Protein AF-A0A6P3ZA47-F1 (afdb_monomer_lite)

pLDDT: mean 91.28, std 13.2, range [33.34, 98.75]

Secondary structure (DSSP, 8-state):
--HHHHHHHHHHHHHHH-TTHHHHHHHHHHHHHHHTSSSSGGGPPPPTT----GGGSGGGTT---HHHHHHHHHHHHHHSTTTS-HHHHHHHHHHHHHHTTTTS--SPPP------S---HHHHHHHSPPTT--HHHHHHHHHTTT--HHHHHHHHGGGGGGTSS--

Sequence (167 aa):
MNSEQIVRDITWKHVASKSSLPAKLLRMHFHDCFVRGCDASILLDSTASKKKTEKTAIPNLSLDGFDVIEEIKSHLEETCPGVVSCADIIALAARDSVSFQSKTSLWKVLTGRRDGKISLASEVLANIPFPTSNFATLKKDFEKKSLTVHDLVVLSGAFLQIHDFIK

Structure (mmCIF, N/CA/C/O backbone):
data_AF-A0A6P3ZA47-F1
#
_entry.id   AF-A0A6P3ZA47-F1
#
loop_
_atom_site.group_PDB
_atom_site.id
_atom_site.type_symbol
_atom_site.label_atom_id
_atom_site.label_alt_id
_atom_site.label_comp_id
_atom_site.label_asym_id
_atom_site.label_entity_id
_atom_site.label_seq_id
_atom_site.pdbx_PDB_ins_code
_atom_site.Cartn_x
_atom_site.Cartn_y
_atom_site.Cartn_z
_atom_site.occupancy
_atom_site.B_iso_or_equiv
_atom_site.auth_seq_id
_atom_site.auth_comp_id
_atom_site.auth_asym_id
_atom_site.auth_atom_id
_atom_site.pdbx_PDB_model_num
ATOM 1 N N . MET A 1 1 ? -15.069 -8.030 18.655 1.00 56.66 1 MET A N 1
ATOM 2 C CA . MET A 1 1 ? -15.115 -7.520 17.269 1.00 56.66 1 MET A CA 1
ATOM 3 C C . MET A 1 1 ? -13.872 -8.039 16.560 1.00 56.66 1 MET A C 1
ATOM 5 O O . MET A 1 1 ? -12.823 -8.049 17.188 1.00 56.66 1 MET A O 1
ATOM 9 N N . ASN A 1 2 ? -13.987 -8.573 15.343 1.00 85.50 2 ASN A N 1
ATOM 10 C CA . ASN A 1 2 ? -12.840 -9.112 14.599 1.00 85.50 2 ASN A CA 1
ATOM 11 C C . ASN A 1 2 ? -12.104 -7.952 13.901 1.00 85.50 2 ASN A C 1
ATOM 13 O O . ASN A 1 2 ? -12.753 -7.159 13.225 1.00 85.50 2 ASN A O 1
ATOM 17 N N . SER A 1 3 ? -10.781 -7.844 14.045 1.00 93.06 3 SER A N 1
ATOM 18 C CA . SER A 1 3 ? -9.983 -6.788 13.405 1.00 93.06 3 SER A CA 1
ATOM 19 C C . SER A 1 3 ? -10.165 -6.749 11.883 1.00 93.06 3 SER A C 1
ATOM 21 O O . SER A 1 3 ? -10.311 -5.670 11.319 1.00 93.06 3 SER A O 1
ATOM 23 N N . GLU A 1 4 ? -10.261 -7.904 11.213 1.00 94.69 4 GLU A N 1
ATOM 24 C CA . GLU A 1 4 ? -10.542 -7.950 9.767 1.00 94.69 4 GLU A CA 1
ATOM 25 C C . GLU A 1 4 ? -11.932 -7.396 9.425 1.00 94.69 4 GLU A C 1
ATOM 27 O O . GLU A 1 4 ? -12.125 -6.798 8.369 1.00 94.69 4 GLU A O 1
ATOM 32 N N . GLN A 1 5 ? -12.908 -7.571 10.321 1.00 95.44 5 GLN A N 1
ATOM 33 C CA . GLN A 1 5 ? -14.252 -7.041 10.121 1.00 95.44 5 GLN A CA 1
ATOM 34 C C . GLN A 1 5 ? -14.266 -5.510 10.210 1.00 95.44 5 GLN A C 1
ATOM 36 O O . GLN A 1 5 ? -14.924 -4.877 9.392 1.00 95.44 5 GLN A O 1
ATOM 41 N N . ILE A 1 6 ? -13.506 -4.917 11.136 1.00 97.44 6 ILE A N 1
ATOM 42 C CA . ILE A 1 6 ? -13.367 -3.455 11.242 1.00 97.44 6 ILE A CA 1
ATOM 43 C C . ILE A 1 6 ? -12.794 -2.879 9.941 1.00 97.44 6 ILE A C 1
ATOM 45 O O . ILE A 1 6 ? -13.362 -1.939 9.383 1.00 97.44 6 ILE A O 1
ATOM 49 N N . VAL A 1 7 ? -11.715 -3.482 9.424 1.00 97.88 7 VAL A N 1
ATOM 50 C CA . VAL A 1 7 ? -11.095 -3.063 8.156 1.00 97.88 7 VAL A CA 1
ATOM 51 C C . VAL A 1 7 ? -12.110 -3.111 7.013 1.00 97.88 7 VAL A C 1
ATOM 53 O O . VAL A 1 7 ? -12.269 -2.127 6.285 1.00 97.88 7 VAL A O 1
ATOM 56 N N . ARG A 1 8 ? -12.836 -4.227 6.882 1.00 97.19 8 ARG A N 1
ATOM 57 C CA . ARG A 1 8 ? -13.833 -4.416 5.827 1.00 97.19 8 ARG A CA 1
ATOM 58 C C . ARG A 1 8 ? -14.962 -3.401 5.918 1.00 97.19 8 ARG A C 1
ATOM 60 O O . ARG A 1 8 ? -15.300 -2.783 4.912 1.00 97.19 8 ARG A O 1
ATOM 67 N N . ASP A 1 9 ? -15.551 -3.240 7.097 1.00 97.00 9 ASP A N 1
ATOM 68 C CA . ASP A 1 9 ? -16.764 -2.446 7.276 1.00 97.00 9 ASP A CA 1
ATOM 69 C C . ASP A 1 9 ? -16.479 -0.950 7.003 1.00 97.00 9 ASP A C 1
ATOM 71 O O . ASP A 1 9 ? -17.246 -0.294 6.291 1.00 97.00 9 ASP A O 1
ATOM 75 N N . ILE A 1 10 ? -15.326 -0.428 7.449 1.00 98.00 10 ILE A N 1
ATOM 76 C CA . ILE A 1 10 ? -14.887 0.944 7.134 1.00 98.00 10 ILE A CA 1
ATOM 77 C C . ILE A 1 10 ? -14.528 1.082 5.647 1.00 98.00 10 ILE A C 1
ATOM 79 O O . ILE A 1 10 ? -14.970 2.029 4.993 1.00 98.00 10 ILE A O 1
ATOM 83 N N . THR A 1 11 ? -13.790 0.123 5.074 1.00 97.81 11 THR A N 1
ATOM 84 C CA . THR A 1 11 ? -13.452 0.142 3.638 1.00 97.81 11 THR A CA 1
ATOM 85 C C . THR A 1 11 ? -14.719 0.185 2.781 1.00 97.81 11 THR A C 1
ATOM 87 O O . THR A 1 11 ? -14.838 1.008 1.875 1.00 97.81 11 THR A O 1
ATOM 90 N N . TRP A 1 12 ? -15.707 -0.662 3.081 1.00 97.12 12 TRP A N 1
ATOM 91 C CA . TRP A 1 12 ? -16.959 -0.749 2.330 1.00 97.12 12 TRP A CA 1
ATOM 92 C C . TRP A 1 12 ? -17.816 0.509 2.452 1.00 97.12 12 TRP A C 1
ATOM 94 O O . TRP A 1 12 ? -18.410 0.924 1.457 1.00 97.12 12 TRP A O 1
ATOM 104 N N . LYS A 1 13 ? -17.848 1.148 3.627 1.00 97.31 13 LYS A N 1
ATOM 105 C CA . LYS A 1 13 ? -18.509 2.447 3.835 1.00 97.31 13 LYS A CA 1
ATOM 106 C C . LYS A 1 13 ? -17.957 3.516 2.882 1.00 97.31 13 LYS A C 1
ATOM 108 O O . LYS A 1 13 ? -18.728 4.233 2.244 1.00 97.31 13 LYS A O 1
ATOM 113 N N . HIS A 1 14 ? -16.635 3.605 2.740 1.00 97.75 14 HIS A N 1
ATOM 114 C CA . HIS A 1 14 ? -16.006 4.591 1.853 1.00 97.75 14 HIS A CA 1
ATOM 115 C C . HIS A 1 14 ? -16.126 4.224 0.377 1.00 97.75 14 HIS A C 1
ATOM 117 O O . HIS A 1 14 ? -16.479 5.068 -0.444 1.00 97.75 14 HIS A O 1
ATOM 123 N N . VAL A 1 15 ? -15.913 2.956 0.029 1.00 95.38 15 VAL A N 1
ATOM 124 C CA . VAL A 1 15 ? -16.055 2.473 -1.351 1.00 95.38 15 VAL A CA 1
ATOM 125 C C . VAL A 1 15 ? -17.486 2.653 -1.871 1.00 95.38 15 VAL A C 1
ATOM 127 O O . VAL A 1 15 ? -17.673 2.983 -3.039 1.00 95.38 15 VAL A O 1
ATOM 130 N N . ALA A 1 16 ? -18.500 2.515 -1.011 1.00 95.62 16 ALA A N 1
ATOM 131 C CA . ALA A 1 16 ? -19.893 2.768 -1.378 1.00 95.62 16 ALA A CA 1
ATOM 132 C C . ALA A 1 16 ? -20.169 4.224 -1.788 1.00 95.62 16 ALA A C 1
ATOM 134 O O . ALA A 1 16 ? -21.096 4.467 -2.556 1.00 95.62 16 ALA A O 1
ATOM 135 N N . SER A 1 17 ? -19.389 5.185 -1.281 1.00 94.81 17 SER A N 1
ATOM 136 C CA . SER A 1 17 ? -19.585 6.618 -1.545 1.00 94.81 17 SER A CA 1
ATOM 137 C C . SER A 1 17 ? -18.618 7.198 -2.583 1.00 94.81 17 SER A C 1
ATOM 139 O O . SER A 1 17 ? -18.912 8.239 -3.168 1.00 94.81 17 SER A O 1
ATOM 141 N N . LYS A 1 18 ? -17.485 6.534 -2.851 1.00 92.94 18 LYS A N 1
ATOM 142 C CA . LYS A 1 18 ? -16.440 6.995 -3.777 1.00 92.94 18 LYS A CA 1
ATOM 143 C C . LYS A 1 18 ? -16.108 5.905 -4.805 1.00 92.94 18 LYS A C 1
ATOM 145 O O . LYS A 1 18 ? -15.291 5.026 -4.543 1.00 92.94 18 LYS A O 1
ATOM 150 N N . SER A 1 19 ? -16.680 5.994 -6.009 1.00 88.44 19 SER A N 1
ATOM 151 C CA . SER A 1 19 ? -16.506 4.983 -7.073 1.00 88.44 19 SER A CA 1
ATOM 152 C C . SER A 1 19 ? -15.059 4.798 -7.552 1.00 88.44 19 SER A C 1
ATOM 154 O O . SER A 1 19 ? -14.703 3.723 -8.027 1.00 88.44 19 SER A O 1
ATOM 156 N N . SER A 1 20 ? -14.206 5.815 -7.408 1.00 90.44 20 SER A N 1
ATOM 157 C CA . SER A 1 20 ? -12.782 5.745 -7.760 1.00 90.44 20 SER A CA 1
ATOM 158 C C . SER A 1 20 ? -11.918 5.072 -6.688 1.00 90.44 20 SER A C 1
ATOM 160 O O . SER A 1 20 ? -10.814 4.616 -6.992 1.00 90.44 20 SER A O 1
ATOM 162 N N . LEU A 1 21 ? -12.397 4.999 -5.443 1.00 93.19 21 LEU A N 1
ATOM 163 C CA . LEU A 1 21 ? -11.605 4.567 -4.295 1.00 93.19 21 LEU A CA 1
ATOM 164 C C . LEU A 1 21 ? -11.104 3.116 -4.390 1.00 93.19 21 LEU A C 1
ATOM 166 O O . LEU A 1 21 ? -9.945 2.900 -4.036 1.00 93.19 21 LEU A O 1
ATOM 170 N N . PRO A 1 22 ? -11.868 2.133 -4.914 1.00 93.44 22 PRO A N 1
ATOM 171 C CA . PRO A 1 22 ? -11.362 0.769 -5.049 1.00 93.44 22 PRO A CA 1
ATOM 172 C C . PRO A 1 22 ? -10.059 0.678 -5.838 1.00 93.44 22 PRO A C 1
ATOM 174 O O . PRO A 1 22 ? -9.096 0.054 -5.393 1.00 93.44 22 PRO A O 1
ATOM 177 N N . ALA A 1 23 ? -10.003 1.367 -6.980 1.00 91.75 23 ALA A N 1
ATOM 178 C CA . ALA A 1 23 ? -8.810 1.416 -7.813 1.00 91.75 23 ALA A CA 1
ATOM 179 C C . ALA A 1 23 ? -7.649 2.123 -7.098 1.00 91.75 23 ALA A C 1
ATOM 181 O O . ALA A 1 23 ? -6.493 1.734 -7.255 1.00 91.75 23 ALA A O 1
ATOM 182 N N . LYS A 1 24 ? -7.940 3.149 -6.287 1.00 94.50 24 LYS A N 1
ATOM 183 C CA . LYS A 1 24 ? -6.928 3.891 -5.521 1.00 94.50 24 LYS A CA 1
ATOM 184 C C . LYS A 1 24 ? -6.327 3.058 -4.390 1.00 94.50 24 LYS A C 1
ATOM 186 O O . LYS A 1 24 ? -5.106 3.048 -4.268 1.00 94.50 24 LYS A O 1
ATOM 191 N N . LEU A 1 25 ? -7.139 2.317 -3.634 1.00 96.62 25 LEU A N 1
ATOM 192 C CA . LEU A 1 25 ? -6.665 1.436 -2.559 1.00 96.62 25 LEU A CA 1
ATOM 193 C C . LEU A 1 25 ? -5.874 0.243 -3.108 1.00 96.62 25 LEU A C 1
ATOM 195 O O . LEU A 1 25 ? -4.802 -0.075 -2.594 1.00 96.62 25 LEU A O 1
ATOM 199 N N . LEU A 1 26 ? -6.335 -0.361 -4.209 1.00 95.50 26 LEU A N 1
ATOM 200 C CA . LEU A 1 26 ? -5.579 -1.411 -4.895 1.00 95.50 26 LEU A CA 1
ATOM 201 C C . LEU A 1 26 ? -4.225 -0.889 -5.400 1.00 95.50 26 LEU A C 1
ATOM 203 O O . LEU A 1 26 ? -3.190 -1.533 -5.219 1.00 95.50 26 LEU A O 1
ATOM 207 N N . ARG A 1 27 ? -4.216 0.315 -5.984 1.00 95.94 27 ARG A N 1
ATOM 208 C CA . ARG A 1 27 ? -2.989 0.972 -6.436 1.00 95.94 27 ARG A CA 1
ATOM 209 C C . ARG A 1 27 ? -2.065 1.332 -5.272 1.00 95.94 27 ARG A C 1
ATOM 211 O O . ARG A 1 27 ? -0.861 1.149 -5.404 1.00 95.94 27 ARG A O 1
ATOM 218 N N . MET A 1 28 ? -2.586 1.802 -4.140 1.00 97.69 28 MET A N 1
ATOM 219 C CA . MET A 1 28 ? -1.779 2.061 -2.943 1.00 97.69 28 MET A CA 1
ATOM 220 C C . MET A 1 28 ? -1.050 0.791 -2.495 1.00 97.69 28 MET A C 1
ATOM 222 O O . MET A 1 28 ? 0.153 0.845 -2.266 1.00 97.69 28 MET A O 1
ATOM 226 N N . HIS A 1 29 ? -1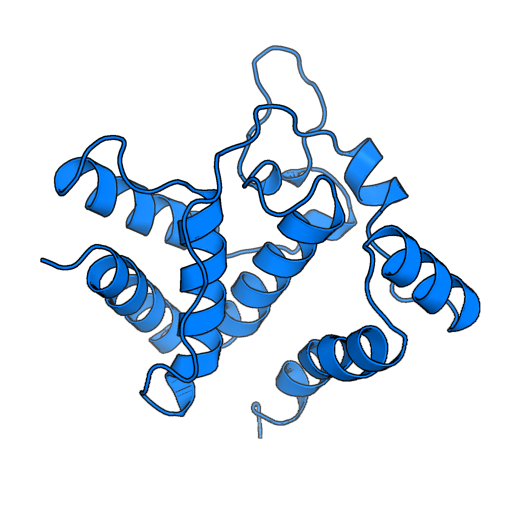.742 -0.352 -2.458 1.00 97.94 29 HIS A N 1
ATOM 227 C CA . HIS A 1 29 ? -1.119 -1.629 -2.111 1.00 97.94 29 HIS A CA 1
ATOM 228 C C . HIS A 1 29 ? -0.023 -2.044 -3.101 1.00 97.94 29 HIS A C 1
ATOM 230 O O . HIS A 1 29 ? 1.058 -2.450 -2.681 1.00 97.94 29 HIS A O 1
ATOM 236 N N . PHE A 1 30 ? -0.259 -1.884 -4.408 1.00 97.00 30 PHE A N 1
ATOM 237 C CA . PHE A 1 30 ? 0.776 -2.107 -5.422 1.00 97.00 30 PHE A CA 1
ATOM 238 C C . PHE A 1 30 ? 2.007 -1.221 -5.180 1.00 97.00 30 PHE A C 1
ATOM 240 O O . PHE A 1 30 ? 3.127 -1.728 -5.163 1.00 97.00 30 PHE A O 1
ATOM 247 N N . HIS A 1 31 ? 1.801 0.081 -4.961 1.00 97.56 31 HIS A N 1
ATOM 248 C CA . HIS A 1 31 ? 2.885 1.038 -4.742 1.00 97.56 31 HIS A CA 1
ATOM 249 C C . HIS A 1 31 ? 3.669 0.742 -3.456 1.00 97.56 31 HIS A C 1
ATOM 251 O O . HIS A 1 31 ? 4.890 0.823 -3.492 1.00 97.56 31 HIS A O 1
ATOM 257 N N . ASP A 1 32 ? 3.001 0.344 -2.371 1.00 98.44 32 ASP A N 1
ATOM 258 C CA . ASP A 1 32 ? 3.654 -0.096 -1.132 1.00 98.44 32 ASP A CA 1
ATOM 259 C C . ASP A 1 32 ? 4.573 -1.300 -1.406 1.00 98.44 32 ASP A C 1
ATOM 261 O O . ASP A 1 32 ? 5.795 -1.241 -1.262 1.00 98.44 32 ASP A O 1
ATOM 265 N N . CYS A 1 33 ? 4.004 -2.371 -1.966 1.00 98.06 33 CYS A N 1
ATOM 266 C CA . CYS A 1 33 ? 4.728 -3.612 -2.221 1.00 98.06 33 CYS A CA 1
ATOM 267 C C . CYS A 1 33 ? 5.888 -3.467 -3.218 1.00 98.06 33 CYS A C 1
ATOM 269 O O . CYS A 1 33 ? 6.885 -4.187 -3.111 1.00 98.06 33 CYS A O 1
ATOM 271 N N . PHE A 1 34 ? 5.784 -2.564 -4.199 1.00 97.38 34 PHE A N 1
ATOM 272 C CA . PHE A 1 34 ? 6.799 -2.428 -5.241 1.00 97.38 34 PHE A CA 1
ATOM 273 C C . PHE A 1 34 ? 8.039 -1.650 -4.809 1.00 97.38 34 PHE A C 1
ATOM 275 O O . PHE A 1 34 ? 9.070 -1.819 -5.453 1.00 97.38 34 PHE A O 1
ATOM 282 N N . VAL A 1 35 ? 8.024 -0.849 -3.742 1.00 96.62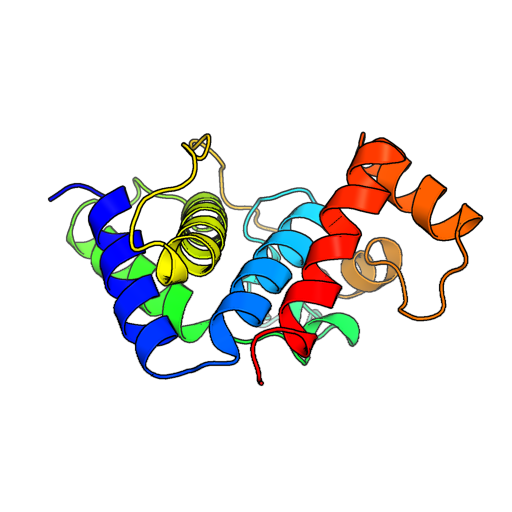 35 VAL A N 1
ATOM 283 C CA . VAL A 1 35 ? 9.205 -0.053 -3.363 1.00 96.62 35 VAL A CA 1
ATOM 284 C C . VAL A 1 35 ? 10.152 -0.869 -2.482 1.00 96.62 35 VAL A C 1
ATOM 286 O O . VAL A 1 35 ? 11.216 -1.279 -2.959 1.00 96.62 35 VAL A O 1
ATOM 289 N N . ARG A 1 36 ? 9.751 -1.179 -1.242 1.00 94.81 36 ARG A N 1
ATOM 290 C CA . ARG A 1 36 ? 10.563 -1.932 -0.261 1.00 94.81 36 ARG A CA 1
ATOM 291 C C . ARG A 1 36 ? 9.952 -3.273 0.162 1.00 94.81 36 ARG A C 1
ATOM 293 O O . ARG A 1 36 ? 10.490 -3.939 1.045 1.00 94.81 36 ARG A O 1
ATOM 300 N N . GLY A 1 37 ? 8.883 -3.700 -0.505 1.00 96.62 37 GLY A N 1
ATOM 301 C CA . GLY A 1 37 ? 7.995 -4.752 -0.014 1.00 96.62 37 GLY A CA 1
ATOM 302 C C . GLY A 1 37 ? 6.802 -4.138 0.716 1.00 96.62 37 GLY A C 1
ATOM 303 O O . GLY A 1 37 ? 6.770 -2.940 0.945 1.00 96.62 37 GLY A O 1
ATOM 304 N N . CYS A 1 38 ? 5.794 -4.950 1.031 1.00 98.12 38 CYS A N 1
ATOM 305 C CA . CYS A 1 38 ? 4.556 -4.453 1.633 1.00 98.12 38 CYS A CA 1
ATOM 306 C C . CYS A 1 38 ? 4.785 -4.157 3.128 1.00 98.12 38 CYS A C 1
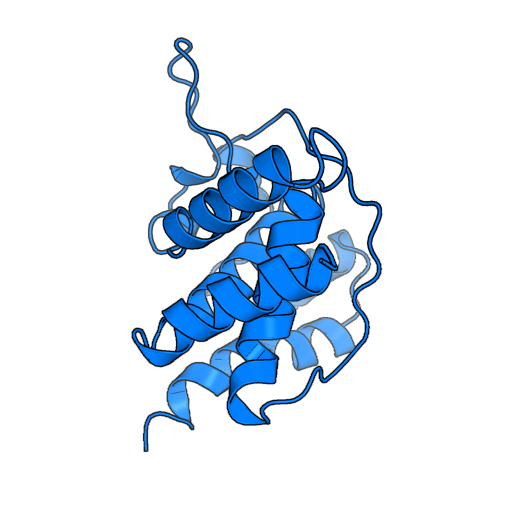ATOM 308 O O . CYS A 1 38 ? 4.562 -5.033 3.971 1.00 98.12 38 CYS A O 1
ATOM 310 N N . ASP A 1 39 ? 5.307 -2.977 3.447 1.00 98.31 39 ASP A N 1
ATOM 311 C CA . ASP A 1 39 ? 5.701 -2.572 4.798 1.00 98.31 39 ASP A CA 1
ATOM 312 C C . ASP A 1 39 ? 5.070 -1.237 5.235 1.00 98.31 39 ASP A C 1
ATOM 314 O O . ASP A 1 39 ? 5.453 -0.685 6.262 1.00 98.31 39 ASP A O 1
ATOM 318 N N . ALA A 1 40 ? 4.080 -0.719 4.505 1.00 98.38 40 ALA A N 1
ATOM 319 C CA . ALA A 1 40 ? 3.441 0.570 4.770 1.00 98.38 40 ALA A CA 1
ATOM 320 C C . ALA A 1 40 ? 4.395 1.782 4.794 1.00 98.38 40 ALA A C 1
ATOM 322 O O . ALA A 1 40 ? 4.019 2.847 5.303 1.00 98.38 40 ALA A O 1
ATOM 323 N N . SER A 1 41 ? 5.597 1.687 4.208 1.00 97.44 41 SER A N 1
ATOM 324 C CA . SER A 1 41 ? 6.512 2.830 4.064 1.00 97.44 41 SER A CA 1
ATOM 325 C C . SER A 1 41 ? 5.878 3.998 3.304 1.00 97.44 41 SER A C 1
ATOM 327 O O . SER A 1 41 ? 6.215 5.167 3.541 1.00 97.44 41 SER A O 1
ATOM 329 N N . ILE A 1 42 ? 4.904 3.702 2.441 1.00 97.50 42 ILE A N 1
ATOM 330 C CA . ILE A 1 42 ? 4.143 4.690 1.679 1.00 97.50 42 ILE A CA 1
ATOM 331 C C . ILE A 1 42 ? 3.292 5.618 2.557 1.00 97.50 42 ILE A C 1
ATOM 333 O O . ILE A 1 42 ? 2.958 6.727 2.140 1.00 97.50 42 ILE A O 1
ATOM 337 N N . LEU A 1 43 ? 2.940 5.202 3.778 1.00 97.12 43 LEU A N 1
ATOM 338 C CA . LEU A 1 43 ? 2.123 6.002 4.693 1.00 97.12 43 LEU A CA 1
ATOM 339 C C . LEU A 1 43 ? 2.938 7.033 5.477 1.00 97.12 43 LEU A C 1
ATOM 341 O O . LEU A 1 43 ? 2.352 7.945 6.059 1.00 97.12 43 LEU A O 1
ATOM 345 N N . LEU A 1 44 ? 4.268 6.916 5.488 1.00 95.00 44 LEU A N 1
ATOM 346 C CA . LEU A 1 44 ? 5.127 7.791 6.278 1.00 95.00 44 LEU A CA 1
ATOM 347 C C . LEU A 1 44 ? 5.183 9.210 5.693 1.00 95.00 44 LEU A C 1
ATOM 349 O O . LEU A 1 44 ? 5.480 9.424 4.513 1.00 95.00 44 LEU A O 1
ATOM 353 N N . ASP A 1 45 ? 4.952 10.193 6.560 1.00 90.19 45 ASP A N 1
ATOM 354 C CA . ASP A 1 45 ? 5.093 11.611 6.241 1.00 90.19 45 ASP A CA 1
ATOM 355 C C . ASP A 1 45 ? 6.511 12.127 6.493 1.00 90.19 45 ASP A C 1
ATOM 357 O O . ASP A 1 45 ? 7.318 11.528 7.213 1.00 90.19 45 ASP A O 1
ATOM 361 N N . SER A 1 46 ? 6.843 13.256 5.861 1.00 81.12 46 SER A N 1
ATOM 362 C CA . SER A 1 46 ? 8.147 13.888 6.057 1.00 81.12 46 SER A CA 1
ATOM 363 C C . SER A 1 46 ? 8.297 14.301 7.516 1.00 81.12 46 SER A C 1
ATOM 365 O O . SER A 1 46 ? 7.570 15.158 8.012 1.00 81.12 46 SER A O 1
ATOM 367 N N . THR A 1 47 ? 9.316 13.769 8.186 1.00 74.06 47 THR A N 1
ATOM 368 C CA . THR A 1 47 ? 9.754 14.305 9.477 1.00 74.06 47 THR A CA 1
ATOM 369 C C . THR A 1 47 ? 10.428 15.669 9.282 1.00 74.06 47 THR A C 1
ATOM 371 O O . THR A 1 47 ? 10.715 16.085 8.153 1.00 74.06 47 THR A O 1
ATOM 374 N N . ALA A 1 48 ? 10.739 16.361 10.384 1.00 61.84 48 ALA A N 1
ATOM 375 C CA . ALA A 1 48 ? 11.372 17.689 10.418 1.00 61.84 48 ALA A CA 1
ATOM 376 C C . ALA A 1 48 ? 12.645 17.846 9.546 1.00 61.84 48 ALA A C 1
ATOM 378 O O . ALA A 1 48 ? 13.080 18.959 9.265 1.00 61.84 48 ALA A O 1
ATOM 379 N N . SER A 1 49 ? 13.225 16.739 9.073 1.00 63.34 49 SER A N 1
ATOM 380 C CA . SER A 1 49 ? 14.413 16.676 8.218 1.00 63.34 49 SER A CA 1
ATOM 381 C C . SER A 1 49 ? 14.206 17.052 6.734 1.00 63.34 49 SER A C 1
ATOM 383 O O . SER A 1 49 ? 15.161 16.952 5.965 1.00 63.34 49 SER A O 1
ATOM 385 N N . LYS A 1 50 ? 13.007 17.492 6.306 1.00 64.50 50 LYS A N 1
ATOM 386 C CA . LYS A 1 50 ? 12.678 17.884 4.907 1.00 64.50 50 LYS A CA 1
ATOM 387 C C . LYS A 1 50 ? 13.014 16.817 3.845 1.00 64.50 50 LYS A C 1
ATOM 389 O O . LYS A 1 50 ? 13.204 17.140 2.670 1.00 64.50 50 LYS A O 1
ATOM 394 N N . LYS A 1 51 ? 13.121 15.542 4.230 1.00 76.81 51 LYS A N 1
ATOM 395 C CA . LYS A 1 51 ? 13.388 14.450 3.285 1.00 76.81 51 LYS A CA 1
ATOM 396 C C . LYS A 1 51 ? 12.124 14.147 2.485 1.00 76.81 51 LYS A C 1
ATOM 398 O O . LYS A 1 51 ? 11.051 13.981 3.054 1.00 76.81 51 LYS A O 1
ATOM 403 N N . LYS A 1 52 ? 12.260 14.048 1.161 1.00 90.31 52 LYS A N 1
ATOM 404 C CA . LYS A 1 52 ? 11.158 13.660 0.272 1.00 90.31 52 LYS A CA 1
ATOM 405 C C . LYS A 1 52 ? 10.761 12.205 0.546 1.00 90.31 52 LYS A C 1
ATOM 407 O O . LYS A 1 52 ? 11.554 11.301 0.282 1.00 90.31 52 LYS A O 1
ATOM 412 N N . THR A 1 53 ? 9.553 11.994 1.060 1.00 94.94 53 THR A N 1
ATOM 413 C CA . THR A 1 53 ? 8.971 10.665 1.299 1.00 94.94 53 THR A CA 1
ATOM 414 C C . THR A 1 53 ? 8.329 10.108 0.043 1.00 94.94 53 THR A C 1
ATOM 416 O O . THR A 1 53 ? 8.126 10.828 -0.940 1.00 94.94 53 THR A O 1
ATOM 419 N N . GLU A 1 54 ? 7.963 8.832 0.075 1.00 96.75 54 GLU A N 1
ATOM 420 C CA . GLU A 1 54 ? 7.283 8.180 -1.039 1.00 96.75 54 GLU A CA 1
ATOM 421 C C . GLU A 1 54 ? 6.022 8.928 -1.477 1.00 96.75 54 GLU A C 1
ATOM 423 O O . GLU A 1 54 ? 5.829 9.098 -2.677 1.00 96.75 54 GLU A O 1
ATOM 428 N N . LYS A 1 55 ? 5.209 9.464 -0.551 1.00 94.19 55 LYS A N 1
ATOM 429 C CA . LYS A 1 55 ? 4.009 10.262 -0.887 1.00 94.19 55 LYS A CA 1
ATOM 430 C C . LYS A 1 55 ? 4.299 11.443 -1.820 1.00 94.19 55 LYS A C 1
ATOM 432 O O . LYS A 1 55 ? 3.451 11.824 -2.617 1.00 94.19 55 LYS A O 1
ATOM 437 N N . THR A 1 56 ? 5.500 12.018 -1.738 1.00 93.38 56 THR A N 1
ATOM 438 C CA . THR A 1 56 ? 5.901 13.198 -2.529 1.00 93.38 56 THR A CA 1
ATOM 439 C C . THR A 1 56 ? 6.497 12.846 -3.896 1.00 93.38 56 THR A C 1
ATOM 441 O O . THR A 1 56 ? 6.798 13.741 -4.689 1.00 93.38 56 THR A O 1
ATOM 444 N N . ALA A 1 57 ? 6.706 11.559 -4.191 1.00 94.94 57 ALA A N 1
ATOM 445 C CA . ALA A 1 57 ? 7.202 11.122 -5.489 1.00 94.94 57 ALA A CA 1
ATOM 446 C C . ALA A 1 57 ? 6.130 11.290 -6.573 1.00 94.94 57 ALA A C 1
ATOM 448 O O . ALA A 1 57 ? 4.955 11.024 -6.333 1.00 94.94 57 ALA A O 1
ATOM 449 N N . ILE A 1 58 ? 6.541 11.656 -7.793 1.00 93.94 58 ILE A N 1
ATOM 450 C CA . ILE A 1 58 ? 5.630 11.909 -8.927 1.00 93.94 58 ILE A CA 1
ATOM 451 C C . ILE A 1 58 ? 4.607 10.772 -9.141 1.00 93.94 58 ILE A C 1
ATOM 453 O O . ILE A 1 58 ? 3.422 11.084 -9.275 1.00 93.94 58 ILE A O 1
ATOM 457 N N . PRO A 1 59 ? 4.985 9.473 -9.107 1.00 92.75 59 PRO A N 1
ATOM 458 C CA . PRO A 1 59 ? 4.012 8.387 -9.255 1.00 92.75 59 PRO A CA 1
ATOM 459 C C . PRO A 1 59 ? 2.936 8.367 -8.160 1.00 92.75 59 PRO A C 1
ATOM 461 O O . PRO A 1 59 ? 1.821 7.911 -8.412 1.00 92.75 59 PRO A O 1
ATOM 464 N N . ASN A 1 60 ? 3.246 8.883 -6.970 1.00 95.12 60 ASN A N 1
ATOM 465 C CA . ASN A 1 60 ? 2.411 8.786 -5.776 1.00 95.12 60 ASN A CA 1
ATOM 466 C C . ASN A 1 60 ? 1.510 10.007 -5.555 1.00 95.12 60 ASN A C 1
ATOM 468 O O . ASN A 1 60 ? 0.535 9.896 -4.821 1.00 95.12 60 ASN A O 1
ATOM 472 N N . LEU A 1 61 ? 1.748 11.127 -6.248 1.00 93.44 61 LEU A N 1
ATOM 473 C CA . LEU A 1 61 ? 0.947 12.358 -6.111 1.00 93.44 61 LEU A CA 1
ATOM 474 C C . LEU A 1 61 ? -0.543 12.184 -6.455 1.00 93.44 61 LEU A C 1
ATOM 476 O O . LEU A 1 61 ? -1.361 13.028 -6.113 1.00 93.44 61 LEU A O 1
ATOM 480 N N . SER A 1 62 ? -0.890 11.113 -7.169 1.00 91.25 62 SER A N 1
ATOM 481 C CA . SER A 1 62 ? -2.265 10.777 -7.559 1.00 91.25 62 SER A CA 1
ATOM 482 C C . SER A 1 62 ? -2.848 9.589 -6.784 1.00 91.25 62 SER A C 1
ATOM 484 O O . SER A 1 62 ? -3.910 9.076 -7.163 1.00 91.25 62 SER A O 1
ATOM 486 N N . LEU A 1 63 ? -2.142 9.101 -5.759 1.00 92.88 63 LEU A N 1
ATOM 487 C CA . LEU A 1 63 ? -2.696 8.156 -4.791 1.00 92.88 63 LEU A CA 1
ATOM 488 C C . LEU A 1 63 ? -3.699 8.868 -3.887 1.00 92.88 63 LEU A C 1
ATOM 490 O O . LEU A 1 63 ? -3.613 10.072 -3.670 1.00 92.88 63 LEU A O 1
ATOM 494 N N . ASP A 1 64 ? -4.659 8.100 -3.393 1.00 93.06 64 ASP A N 1
ATOM 495 C CA . ASP A 1 64 ? -5.754 8.571 -2.551 1.00 93.06 64 ASP A CA 1
ATOM 496 C C . ASP A 1 64 ? -6.194 7.426 -1.624 1.00 93.06 64 ASP A C 1
ATOM 498 O O . ASP A 1 64 ? -5.782 6.280 -1.830 1.00 93.06 64 ASP A O 1
ATOM 502 N N . GLY A 1 65 ? -7.021 7.718 -0.622 1.00 95.81 65 GLY A N 1
ATOM 503 C CA . GLY A 1 65 ? -7.492 6.751 0.373 1.00 95.81 65 GLY A CA 1
ATOM 504 C C . GLY A 1 65 ? -6.622 6.657 1.628 1.00 95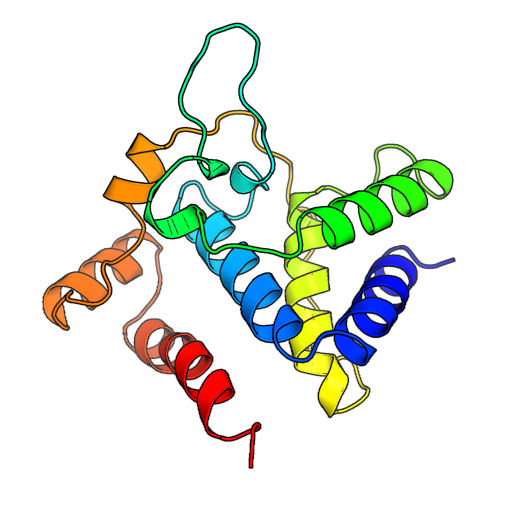.81 65 GLY A C 1
ATOM 505 O O . GLY A 1 65 ? -6.819 5.750 2.431 1.00 95.81 65 GLY A O 1
ATOM 506 N N . PHE A 1 66 ? -5.658 7.568 1.814 1.00 97.75 66 PHE A N 1
ATOM 507 C CA . PHE A 1 66 ? -4.850 7.636 3.041 1.00 97.75 66 PHE A CA 1
ATOM 508 C C . PHE A 1 66 ? -5.715 7.925 4.277 1.00 97.75 66 PHE A C 1
ATOM 510 O O . PHE A 1 66 ? -5.477 7.344 5.331 1.00 97.75 66 PHE A O 1
ATOM 517 N N . ASP A 1 67 ? -6.752 8.751 4.113 1.00 97.56 67 ASP A N 1
ATOM 518 C CA . ASP A 1 67 ? -7.784 9.052 5.113 1.00 97.56 67 ASP A CA 1
ATOM 519 C C . ASP A 1 67 ? -8.516 7.788 5.581 1.00 97.56 67 ASP A C 1
ATOM 521 O O . ASP A 1 67 ? -8.767 7.607 6.770 1.00 97.56 67 ASP A O 1
ATOM 525 N N . VAL A 1 68 ? -8.809 6.875 4.653 1.00 98.38 68 VAL A N 1
ATOM 526 C CA . VAL A 1 68 ? -9.475 5.601 4.959 1.00 98.38 68 VAL A CA 1
ATOM 527 C C . VAL A 1 68 ? -8.564 4.690 5.779 1.00 98.38 68 VAL A C 1
ATOM 529 O O . VAL A 1 68 ? -9.013 4.087 6.752 1.00 98.38 68 VAL A O 1
ATOM 532 N N . ILE A 1 69 ? -7.280 4.602 5.416 1.00 98.62 69 ILE A N 1
ATOM 533 C CA . ILE A 1 69 ? -6.292 3.813 6.167 1.00 98.62 69 ILE A CA 1
ATOM 534 C C . ILE A 1 69 ? -6.107 4.376 7.581 1.00 98.62 69 ILE A C 1
ATOM 536 O O . ILE A 1 69 ? -6.023 3.604 8.536 1.00 98.62 69 ILE A O 1
ATOM 540 N N . GLU A 1 70 ? -6.091 5.701 7.723 1.00 98.38 70 GLU A N 1
ATOM 541 C CA . GLU A 1 70 ? -6.008 6.376 9.018 1.00 98.38 70 GLU A CA 1
ATOM 542 C C . GLU A 1 70 ? -7.256 6.120 9.880 1.00 98.38 70 GLU A C 1
ATOM 544 O O . GLU A 1 70 ? -7.107 5.688 11.022 1.00 98.38 70 GLU A O 1
ATOM 549 N N . GLU A 1 71 ? -8.474 6.249 9.330 1.00 98.56 71 GLU A N 1
ATOM 550 C CA . GLU A 1 71 ? -9.722 5.922 10.047 1.00 98.56 71 GLU A CA 1
ATOM 551 C C . GLU A 1 71 ? -9.716 4.467 10.536 1.00 98.56 71 GLU A C 1
ATOM 553 O O . GLU A 1 71 ? -10.036 4.202 11.697 1.00 98.56 71 GLU A O 1
ATOM 558 N N . ILE A 1 72 ? -9.312 3.520 9.681 1.00 98.69 72 ILE A N 1
ATOM 559 C CA . ILE A 1 72 ? -9.199 2.105 10.055 1.00 98.69 72 ILE A CA 1
ATOM 560 C C . ILE A 1 72 ? -8.187 1.923 11.186 1.00 98.69 72 ILE A C 1
ATOM 562 O O . ILE A 1 72 ? -8.480 1.236 12.168 1.00 98.69 72 ILE A O 1
ATOM 566 N N . LYS A 1 73 ? -7.002 2.536 11.068 1.00 98.50 73 LYS A N 1
ATOM 567 C CA . LYS A 1 73 ? -5.946 2.416 12.074 1.00 98.50 73 LYS A CA 1
ATOM 568 C C . LYS A 1 73 ? -6.399 2.965 13.423 1.00 98.50 73 LYS A C 1
ATOM 570 O O . LYS A 1 73 ? -6.196 2.284 14.422 1.00 98.50 73 LYS A O 1
ATOM 575 N N . SER A 1 74 ? -7.057 4.122 13.462 1.00 98.38 74 SER A N 1
ATOM 576 C CA . SER A 1 74 ? -7.582 4.700 14.704 1.00 98.38 74 SER A CA 1
ATOM 577 C C . SER A 1 74 ? -8.567 3.761 15.408 1.00 98.38 74 SER A C 1
ATOM 579 O O . SER A 1 74 ? -8.372 3.447 16.579 1.00 98.38 74 SER A O 1
ATOM 581 N N . HIS A 1 75 ? -9.555 3.216 14.689 1.00 98.12 75 HIS A N 1
ATOM 582 C CA . HIS A 1 75 ? -10.530 2.283 15.277 1.00 98.12 75 HIS A CA 1
ATOM 583 C C . HIS A 1 75 ? -9.883 0.971 15.751 1.00 98.12 75 HIS A C 1
ATOM 585 O O . HIS A 1 75 ? -10.281 0.390 16.768 1.00 98.12 75 HIS A O 1
ATOM 591 N N . LEU A 1 76 ? -8.882 0.477 15.017 1.00 98.25 76 LEU A N 1
ATOM 592 C CA . LEU A 1 76 ? -8.136 -0.716 15.409 1.00 98.25 76 LEU A CA 1
ATOM 593 C C . LEU A 1 76 ? -7.268 -0.474 16.641 1.00 98.25 76 LEU A C 1
ATOM 595 O O . LEU A 1 76 ? -7.184 -1.365 17.476 1.00 98.25 76 LEU A O 1
ATOM 599 N N . GLU A 1 77 ? -6.655 0.698 16.789 1.00 98.12 77 GLU A N 1
ATOM 600 C CA . GLU A 1 77 ? -5.870 1.024 17.984 1.00 98.12 77 GLU A CA 1
ATOM 601 C C . GLU A 1 77 ? -6.747 1.215 19.227 1.00 98.12 77 GLU A C 1
ATOM 603 O O . GLU A 1 77 ? -6.316 0.877 20.323 1.00 98.12 77 GLU A O 1
ATOM 608 N N . GLU A 1 78 ? -7.995 1.660 19.076 1.00 96.88 78 GLU A N 1
ATOM 609 C CA . GLU A 1 78 ? -8.967 1.683 20.180 1.00 96.88 78 GLU A CA 1
ATOM 610 C C . GLU A 1 78 ? -9.410 0.272 20.599 1.00 96.88 78 GLU A C 1
ATOM 612 O O . GLU A 1 78 ? -9.636 0.001 21.779 1.00 96.88 78 GLU A O 1
ATOM 617 N N . THR A 1 79 ? -9.532 -0.643 19.634 1.00 95.81 79 THR A N 1
ATOM 618 C CA . THR A 1 79 ? -10.053 -1.999 19.872 1.00 95.81 79 THR A CA 1
ATOM 619 C C . THR A 1 79 ? -8.962 -2.991 20.287 1.00 95.81 79 THR A C 1
ATOM 621 O O . THR A 1 79 ? -9.182 -3.856 21.135 1.00 95.81 79 THR A O 1
ATOM 624 N N . CYS A 1 80 ? -7.795 -2.913 19.653 1.00 95.88 80 CYS A N 1
ATOM 625 C CA . CYS A 1 80 ? -6.665 -3.825 19.809 1.00 95.88 80 CYS A CA 1
ATOM 626 C C . CYS A 1 80 ? -5.326 -3.075 19.622 1.00 95.88 80 CYS A C 1
ATOM 628 O O . CYS A 1 80 ? -4.688 -3.204 18.569 1.00 95.88 80 CYS A O 1
ATOM 630 N N . PRO A 1 81 ? -4.884 -2.311 20.642 1.00 97.06 81 PRO A N 1
ATOM 631 C CA . PRO A 1 81 ? -3.689 -1.474 20.559 1.00 97.06 81 PRO A CA 1
ATOM 632 C C . PRO A 1 81 ? -2.436 -2.254 20.145 1.00 97.06 81 PRO A C 1
ATOM 634 O O . PRO A 1 81 ? -2.108 -3.282 20.742 1.00 97.06 81 PRO A O 1
ATOM 637 N N . GLY A 1 82 ? -1.717 -1.760 19.136 1.00 95.88 82 GLY A N 1
ATOM 638 C CA . GLY A 1 82 ? -0.433 -2.306 18.690 1.00 95.88 82 GLY A CA 1
ATOM 639 C C . GLY A 1 82 ? -0.480 -3.705 18.068 1.00 95.88 82 GLY A C 1
ATOM 640 O O . GLY A 1 82 ? 0.574 -4.320 17.904 1.00 95.88 82 GLY A O 1
ATOM 641 N N . VAL A 1 83 ? -1.665 -4.227 17.730 1.00 97.06 83 VAL A N 1
ATOM 642 C CA . VAL A 1 83 ? -1.818 -5.593 17.195 1.00 97.06 83 VAL A CA 1
ATOM 643 C C . VAL A 1 83 ? -1.739 -5.627 15.670 1.00 97.06 83 VAL A C 1
ATOM 64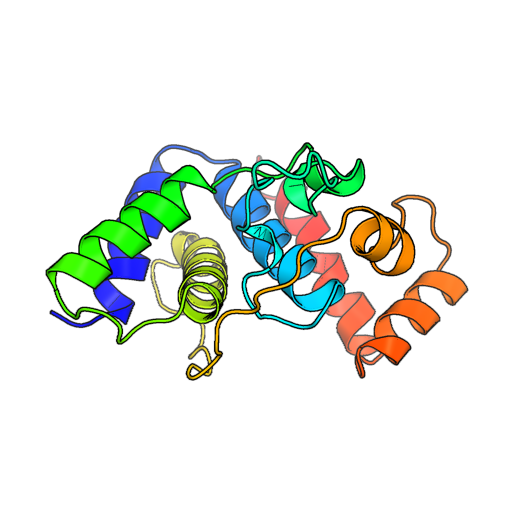5 O O . VAL A 1 83 ? -1.047 -6.476 15.108 1.00 97.06 83 VAL A O 1
ATOM 648 N N . VAL A 1 84 ? -2.453 -4.727 14.989 1.00 98.06 84 VAL A N 1
ATOM 649 C CA . VAL A 1 84 ? -2.580 -4.752 13.525 1.00 98.06 84 VAL A CA 1
ATOM 650 C C . VAL A 1 84 ? -1.630 -3.738 12.900 1.00 98.06 84 VAL A C 1
ATOM 652 O O . VAL A 1 84 ? -1.719 -2.537 13.173 1.00 98.06 84 VAL A O 1
ATOM 655 N N . SER A 1 85 ? -0.724 -4.215 12.050 1.00 98.44 85 SER A N 1
ATOM 656 C CA . SER A 1 85 ? 0.206 -3.361 11.311 1.00 98.44 85 SER A CA 1
ATOM 657 C C . SER A 1 85 ? -0.514 -2.552 10.235 1.00 98.44 85 SER A C 1
ATOM 659 O O . SER A 1 85 ? -1.517 -2.988 9.663 1.00 98.44 85 SER A O 1
ATOM 661 N N . CYS A 1 86 ? 0.015 -1.375 9.923 1.00 98.69 86 CYS A N 1
ATOM 662 C CA . CYS A 1 86 ? -0.471 -0.580 8.802 1.00 98.69 86 CYS A CA 1
ATOM 663 C C . CYS A 1 86 ? -0.316 -1.327 7.468 1.00 98.69 86 CYS A C 1
ATOM 665 O O . CYS A 1 86 ? -1.189 -1.234 6.605 1.00 98.69 86 CYS A O 1
ATOM 667 N N . ALA A 1 87 ? 0.744 -2.124 7.320 1.00 98.75 87 ALA A N 1
ATOM 668 C CA . ALA A 1 87 ? 0.969 -2.953 6.140 1.00 98.75 87 ALA A CA 1
ATOM 669 C C . ALA A 1 87 ? -0.162 -3.972 5.910 1.00 98.75 87 ALA A C 1
ATOM 671 O O . ALA A 1 87 ? -0.625 -4.156 4.780 1.00 98.75 87 ALA A O 1
ATOM 672 N N . ASP A 1 88 ? -0.655 -4.614 6.974 1.00 98.56 88 ASP A N 1
ATOM 673 C CA . ASP A 1 88 ? -1.798 -5.523 6.865 1.00 98.56 88 ASP A CA 1
ATOM 674 C C . ASP A 1 88 ? -3.116 -4.778 6.627 1.00 98.56 88 ASP A C 1
ATOM 676 O O . ASP A 1 88 ? -3.960 -5.284 5.887 1.00 98.56 88 ASP A O 1
ATOM 680 N N . ILE A 1 89 ? -3.283 -3.565 7.169 1.00 98.75 89 ILE A N 1
ATOM 681 C CA . ILE A 1 89 ? -4.453 -2.721 6.876 1.00 98.75 89 ILE A CA 1
ATOM 682 C C . ILE A 1 89 ? -4.528 -2.405 5.380 1.00 98.75 89 ILE A C 1
ATOM 684 O O . ILE A 1 89 ? -5.586 -2.598 4.785 1.00 98.75 89 ILE A O 1
ATOM 688 N N . ILE A 1 90 ? -3.425 -1.983 4.750 1.00 98.62 90 ILE A N 1
ATOM 689 C CA . ILE A 1 90 ? -3.391 -1.705 3.302 1.00 98.62 90 ILE A CA 1
ATOM 690 C C . ILE A 1 90 ? -3.771 -2.961 2.505 1.00 98.62 90 ILE A C 1
ATOM 692 O O . ILE A 1 90 ? -4.599 -2.892 1.594 1.00 98.62 90 ILE A O 1
ATOM 696 N N . ALA A 1 91 ? -3.195 -4.117 2.850 1.00 98.38 91 ALA A N 1
ATOM 697 C CA . ALA A 1 91 ? -3.454 -5.371 2.144 1.00 98.38 91 ALA A CA 1
ATOM 698 C C . ALA A 1 91 ? -4.924 -5.821 2.266 1.00 98.38 91 ALA A C 1
ATOM 700 O O . ALA A 1 91 ? -5.542 -6.234 1.280 1.00 98.38 91 ALA A O 1
ATOM 701 N N . LEU A 1 92 ? -5.501 -5.719 3.465 1.00 98.12 92 LEU A N 1
ATOM 702 C CA . LEU A 1 92 ? -6.904 -6.044 3.721 1.00 98.12 92 LEU A CA 1
ATOM 703 C C . LEU A 1 92 ? -7.847 -5.049 3.028 1.00 98.12 92 LEU A C 1
ATOM 705 O O . LEU A 1 92 ? -8.767 -5.483 2.337 1.00 98.12 92 LEU A O 1
ATOM 709 N N . ALA A 1 93 ? -7.574 -3.743 3.110 1.00 98.06 93 ALA A N 1
ATOM 710 C CA . ALA A 1 93 ? -8.366 -2.704 2.449 1.00 98.06 93 ALA A CA 1
ATOM 711 C C . ALA A 1 93 ? -8.365 -2.858 0.918 1.00 98.06 93 ALA A C 1
ATOM 713 O O . ALA A 1 93 ? -9.403 -2.691 0.273 1.00 98.06 93 ALA A O 1
ATOM 714 N N . ALA A 1 94 ? -7.233 -3.243 0.318 1.00 97.12 94 ALA A N 1
ATOM 715 C CA . ALA A 1 94 ? -7.163 -3.558 -1.108 1.00 97.12 94 ALA A CA 1
ATOM 716 C C . ALA A 1 94 ? -8.040 -4.771 -1.474 1.00 97.12 94 ALA A C 1
ATOM 718 O O . ALA A 1 94 ? -8.817 -4.701 -2.430 1.00 97.12 94 ALA A O 1
ATOM 719 N N . ARG A 1 95 ? -7.993 -5.861 -0.692 1.00 96.00 95 ARG A N 1
ATOM 720 C CA . ARG A 1 95 ? -8.877 -7.027 -0.889 1.00 96.00 95 ARG A CA 1
ATOM 721 C C . ARG A 1 95 ? -10.346 -6.651 -0.742 1.00 96.00 95 ARG A C 1
ATOM 723 O O . ARG A 1 95 ? -11.164 -7.035 -1.580 1.00 96.00 95 ARG A O 1
ATOM 730 N N . ASP A 1 96 ? -10.685 -5.920 0.315 1.00 97.06 96 ASP A N 1
ATOM 731 C CA . ASP A 1 96 ? -12.061 -5.534 0.634 1.00 97.06 96 ASP A CA 1
ATOM 732 C C . ASP A 1 96 ? -12.646 -4.579 -0.409 1.00 97.06 96 ASP A C 1
ATOM 734 O O . ASP A 1 96 ? -13.830 -4.686 -0.730 1.00 97.06 96 ASP A O 1
ATOM 738 N N . SER A 1 97 ? -11.808 -3.736 -1.015 1.00 94.88 97 SER A N 1
ATOM 739 C CA . SER A 1 97 ? -12.171 -2.886 -2.151 1.00 94.88 97 SER A CA 1
ATOM 740 C C . SER A 1 97 ? -12.591 -3.688 -3.381 1.00 94.88 97 SER A C 1
ATOM 742 O O . SER A 1 97 ? -13.645 -3.421 -3.956 1.00 94.88 97 SER A O 1
ATOM 744 N N . VAL A 1 98 ? -11.808 -4.702 -3.765 1.00 91.81 98 VAL A N 1
ATOM 745 C CA . VAL A 1 98 ? -12.140 -5.593 -4.895 1.00 91.81 98 VAL A CA 1
ATOM 746 C C . VAL A 1 98 ? -13.370 -6.451 -4.572 1.00 91.81 98 VAL A C 1
ATOM 748 O O . VAL A 1 98 ? -14.239 -6.666 -5.412 1.00 91.81 98 VAL A O 1
ATOM 751 N N . SER A 1 99 ? -13.481 -6.895 -3.322 1.00 93.81 99 SER A N 1
ATOM 752 C CA . SER A 1 99 ? -14.578 -7.730 -2.815 1.00 93.81 99 SER A CA 1
ATOM 753 C C . SER A 1 99 ? -15.911 -6.984 -2.655 1.00 93.81 99 SER A C 1
ATOM 755 O O . SER A 1 99 ? -16.960 -7.606 -2.485 1.00 93.81 99 SER A O 1
ATOM 757 N N . PHE A 1 100 ? -15.910 -5.648 -2.701 1.00 93.50 100 PHE A N 1
ATOM 758 C CA . PHE A 1 100 ? -17.112 -4.850 -2.462 1.00 93.50 100 PHE A CA 1
ATOM 759 C C . PHE A 1 100 ? -18.215 -5.091 -3.498 1.00 93.50 100 PHE A C 1
ATOM 761 O O . PHE A 1 100 ? -19.396 -5.040 -3.144 1.00 93.50 100 PHE A O 1
ATOM 768 N N . GLN A 1 101 ? -17.857 -5.341 -4.762 1.00 87.56 101 GLN A N 1
ATOM 769 C CA . GLN A 1 101 ? -18.832 -5.572 -5.834 1.00 87.56 101 GLN A CA 1
ATOM 770 C C . GLN A 1 101 ? -19.596 -6.885 -5.631 1.00 87.56 101 GLN A C 1
ATOM 772 O O . GLN A 1 101 ? -20.813 -6.922 -5.785 1.00 87.56 101 GLN A O 1
ATOM 777 N N . SER A 1 102 ? -18.895 -7.943 -5.223 1.00 89.38 102 SER A N 1
ATOM 778 C CA . SER A 1 102 ? -19.478 -9.264 -4.967 1.00 89.38 102 SER A CA 1
ATOM 779 C C . SER A 1 102 ? -20.108 -9.393 -3.577 1.00 89.38 102 SER A C 1
ATOM 781 O O . SER A 1 102 ? -20.719 -10.418 -3.281 1.00 89.38 102 SER A O 1
ATOM 783 N N . LYS A 1 103 ? -19.950 -8.378 -2.712 1.00 89.75 103 LYS A N 1
ATOM 784 C CA . LYS A 1 103 ? -20.415 -8.369 -1.312 1.00 89.75 103 LYS A CA 1
ATOM 785 C C . LYS A 1 103 ? -19.946 -9.588 -0.516 1.00 89.75 103 LYS A C 1
ATOM 787 O O . LYS A 1 103 ? -20.588 -9.992 0.451 1.00 89.75 103 LYS A O 1
ATOM 792 N N . THR A 1 104 ? -18.802 -10.155 -0.889 1.00 89.56 104 THR A N 1
ATOM 793 C CA . THR A 1 104 ? -18.217 -11.318 -0.223 1.00 89.56 104 THR A CA 1
ATOM 794 C C . THR A 1 104 ? -16.703 -11.232 -0.238 1.00 89.56 104 THR A C 1
ATOM 796 O O . THR A 1 104 ? -16.119 -10.732 -1.195 1.00 89.56 104 THR A O 1
ATOM 799 N N . SER A 1 105 ? -16.061 -11.735 0.815 1.00 85.56 105 SER A N 1
ATOM 800 C CA . SER A 1 105 ? -14.605 -11.830 0.865 1.00 85.56 105 SER A CA 1
ATOM 801 C C . SER A 1 105 ? -14.126 -12.838 -0.178 1.00 85.56 105 SER A C 1
ATOM 803 O O . SER A 1 105 ? -14.345 -14.040 -0.034 1.00 85.56 105 SER A O 1
ATOM 805 N N . LEU A 1 106 ? -13.501 -12.341 -1.246 1.00 88.00 106 LEU A N 1
ATOM 806 C CA . LEU A 1 106 ? -13.121 -13.174 -2.389 1.00 88.00 106 LEU A CA 1
ATOM 807 C C . LEU A 1 106 ? -11.945 -14.112 -2.080 1.00 88.00 106 LEU A C 1
ATOM 809 O O . LEU A 1 106 ? -11.867 -15.204 -2.636 1.00 88.00 106 LEU A O 1
ATOM 813 N N . TRP A 1 107 ? -11.030 -13.700 -1.200 1.00 92.94 107 TRP A N 1
ATOM 814 C CA . TRP A 1 107 ? -9.908 -14.525 -0.756 1.00 92.94 107 TRP A CA 1
ATOM 815 C C . TRP A 1 107 ? -9.431 -14.137 0.646 1.00 92.94 107 TRP A C 1
ATOM 817 O O . TRP A 1 107 ? -9.650 -13.018 1.133 1.00 92.94 107 TRP A O 1
ATOM 827 N N . LYS A 1 108 ? -8.727 -15.077 1.286 1.00 94.88 108 LYS A N 1
ATOM 828 C CA . LYS A 1 108 ? -8.016 -14.841 2.543 1.00 94.88 108 LYS A CA 1
ATOM 829 C C . LYS A 1 108 ? -6.696 -14.127 2.260 1.00 94.88 108 LYS A C 1
ATOM 831 O O . LYS A 1 108 ? -5.875 -14.621 1.491 1.00 94.88 108 LYS A O 1
ATOM 836 N N . VAL A 1 109 ? -6.480 -12.988 2.910 1.00 95.56 109 VAL A N 1
ATOM 837 C CA . VAL A 1 109 ? -5.198 -12.275 2.875 1.00 95.56 109 VAL A CA 1
ATOM 838 C C . VAL A 1 109 ? -4.286 -12.882 3.938 1.00 95.56 109 VAL A C 1
ATOM 840 O O . VAL A 1 109 ? -4.696 -13.053 5.084 1.00 95.56 109 VAL A O 1
ATOM 843 N N . LEU A 1 110 ? -3.052 -13.232 3.569 1.00 95.56 110 LEU A N 1
ATOM 844 C CA . LEU A 1 110 ? -2.030 -13.592 4.553 1.00 95.56 110 LEU A CA 1
ATOM 845 C C . LEU A 1 110 ? -1.661 -12.339 5.346 1.00 95.56 110 LEU A C 1
ATOM 847 O O . LEU A 1 110 ? -1.297 -11.342 4.728 1.00 95.56 110 LEU A O 1
ATOM 851 N N . THR A 1 111 ? -1.761 -12.392 6.670 1.00 96.19 111 THR A N 1
ATOM 852 C CA . THR A 1 111 ? -1.418 -11.303 7.598 1.00 96.19 111 THR A CA 1
ATOM 853 C C . THR A 1 111 ? -0.169 -11.651 8.415 1.00 96.19 111 THR A C 1
ATOM 855 O O . THR A 1 111 ? 0.344 -12.769 8.339 1.00 96.19 111 THR A O 1
ATOM 858 N N . GLY A 1 112 ? 0.344 -10.686 9.176 1.00 96.62 112 GLY A N 1
ATOM 859 C CA . GLY A 1 112 ? 1.594 -10.772 9.933 1.00 96.62 112 GLY A CA 1
ATOM 860 C C . GLY A 1 112 ? 2.713 -9.882 9.384 1.00 96.62 112 GLY A C 1
ATOM 861 O O . GLY A 1 112 ? 3.863 -10.028 9.809 1.00 96.62 112 GLY A O 1
ATOM 862 N N . ARG A 1 113 ? 2.410 -8.970 8.447 1.00 98.38 113 ARG A N 1
ATOM 863 C CA . ARG A 1 113 ? 3.382 -7.972 7.969 1.00 98.38 113 ARG A CA 1
ATOM 864 C C . ARG A 1 113 ? 3.735 -7.007 9.097 1.00 98.38 113 ARG A C 1
ATOM 866 O O . ARG A 1 113 ? 2.959 -6.819 10.033 1.00 98.38 113 ARG A O 1
ATOM 873 N N . ARG A 1 114 ? 4.906 -6.377 9.007 1.00 97.94 114 ARG A N 1
ATOM 874 C CA . ARG A 1 114 ? 5.364 -5.361 9.965 1.00 97.94 114 ARG A CA 1
ATOM 875 C C . ARG A 1 114 ? 5.651 -4.052 9.256 1.00 97.94 114 ARG A C 1
ATOM 877 O O . ARG A 1 114 ? 6.083 -4.067 8.109 1.00 97.94 114 ARG A O 1
ATOM 884 N N . ASP A 1 115 ? 5.465 -2.961 9.987 1.00 98.38 115 ASP A N 1
ATOM 885 C CA . ASP A 1 115 ? 5.620 -1.618 9.444 1.00 98.38 115 ASP A CA 1
ATOM 886 C C . ASP A 1 115 ? 7.099 -1.221 9.312 1.00 98.38 115 ASP A C 1
ATOM 888 O O . ASP A 1 115 ? 7.906 -1.356 10.244 1.00 98.38 115 ASP A O 1
ATOM 892 N N . GLY A 1 116 ? 7.445 -0.725 8.130 1.00 96.44 116 GLY A N 1
ATOM 893 C CA . GLY A 1 116 ? 8.723 -0.142 7.774 1.00 96.44 116 GLY A CA 1
ATOM 894 C C . GLY A 1 116 ? 8.918 1.235 8.405 1.00 96.44 116 GLY A C 1
ATOM 895 O O . GLY A 1 116 ? 7.995 1.890 8.883 1.00 96.44 116 GLY A O 1
ATOM 896 N N . LYS A 1 117 ? 10.174 1.691 8.428 1.00 94.38 117 LYS A N 1
ATOM 897 C CA . LYS A 1 117 ? 10.572 2.980 9.036 1.00 94.38 117 LYS A CA 1
ATOM 898 C C . LYS A 1 117 ? 11.270 3.924 8.058 1.00 94.38 117 LYS A C 1
ATOM 900 O O . LYS A 1 117 ? 11.749 4.983 8.459 1.00 94.38 117 LYS A O 1
ATOM 905 N N . ILE A 1 118 ? 11.396 3.520 6.797 1.00 94.31 118 ILE A N 1
ATOM 906 C CA . ILE A 1 118 ? 12.151 4.235 5.767 1.00 94.31 118 ILE A CA 1
ATOM 907 C C . ILE A 1 118 ? 11.207 4.496 4.605 1.00 94.31 118 ILE A C 1
ATOM 909 O O . ILE A 1 118 ? 10.667 3.550 4.056 1.00 94.31 118 ILE A O 1
ATOM 913 N N . SER A 1 119 ? 11.053 5.765 4.231 1.00 95.38 119 SER A N 1
ATOM 914 C CA . SER A 1 119 ? 10.247 6.202 3.090 1.00 95.38 119 SER A CA 1
ATOM 915 C C . SER A 1 119 ? 11.046 7.213 2.282 1.00 95.38 119 SER A C 1
ATOM 917 O O . SER A 1 119 ? 11.428 8.267 2.802 1.00 95.38 119 SER A O 1
ATOM 919 N N . LEU A 1 120 ? 11.352 6.880 1.028 1.00 95.25 120 LEU A N 1
ATOM 920 C CA . LEU A 1 120 ? 12.230 7.669 0.167 1.00 95.25 120 LEU A CA 1
ATOM 921 C C . LEU A 1 120 ? 11.622 7.842 -1.225 1.00 95.25 120 LEU A C 1
ATOM 923 O O . LEU A 1 120 ? 11.454 6.881 -1.972 1.00 95.25 120 LEU A O 1
ATOM 927 N N . ALA A 1 121 ? 11.392 9.092 -1.634 1.00 95.44 121 ALA A N 1
ATOM 928 C CA . ALA A 1 121 ? 10.869 9.404 -2.968 1.00 95.44 121 ALA A CA 1
ATOM 929 C C . ALA A 1 121 ? 11.737 8.846 -4.111 1.00 95.44 121 ALA A C 1
ATOM 931 O O . ALA A 1 121 ? 11.223 8.489 -5.170 1.00 95.44 121 ALA A O 1
ATOM 932 N N . SER A 1 122 ? 13.056 8.767 -3.908 1.00 95.44 122 SER A N 1
ATOM 933 C CA . SER A 1 122 ? 13.992 8.207 -4.889 1.00 95.44 122 SER A CA 1
ATOM 934 C C . SER A 1 122 ? 13.771 6.716 -5.132 1.00 95.44 122 SER A C 1
ATOM 936 O O . SER A 1 122 ? 13.971 6.253 -6.250 1.00 95.44 122 SER A O 1
ATOM 938 N N . GLU A 1 123 ? 13.342 5.964 -4.114 1.00 96.12 123 GLU A N 1
ATOM 939 C CA . GLU A 1 123 ? 13.086 4.529 -4.253 1.00 96.12 123 GLU A CA 1
ATOM 940 C C . GLU A 1 123 ? 11.808 4.274 -5.055 1.00 96.12 123 GLU A C 1
ATOM 942 O O . GLU A 1 123 ? 11.772 3.327 -5.837 1.00 96.12 123 GLU A O 1
ATOM 947 N N . VAL A 1 124 ? 10.810 5.162 -4.971 1.00 96.38 124 VAL A N 1
ATOM 948 C CA . VAL A 1 124 ? 9.613 5.105 -5.829 1.00 96.38 124 VAL A CA 1
ATOM 949 C C . VAL A 1 124 ? 10.001 5.185 -7.304 1.00 96.38 124 VAL A C 1
ATOM 951 O O . VAL A 1 124 ? 9.616 4.330 -8.093 1.00 96.38 124 VAL A O 1
ATOM 954 N N . LEU A 1 125 ? 10.806 6.183 -7.677 1.00 92.62 125 LEU A N 1
ATOM 955 C CA . LEU A 1 125 ? 11.228 6.393 -9.068 1.00 92.62 125 LEU A CA 1
ATOM 956 C C . LEU A 1 125 ? 12.116 5.261 -9.604 1.00 92.62 125 LEU A C 1
ATOM 958 O O . LEU A 1 125 ? 12.156 5.038 -10.810 1.00 92.62 125 LEU A O 1
ATOM 962 N N . ALA A 1 126 ? 12.835 4.567 -8.721 1.00 94.31 126 ALA A N 1
ATOM 963 C CA . ALA A 1 126 ? 13.705 3.456 -9.091 1.00 94.31 126 ALA A CA 1
ATOM 964 C C . ALA A 1 126 ? 12.963 2.117 -9.242 1.00 94.31 126 ALA A C 1
ATOM 966 O O . ALA A 1 126 ? 13.492 1.206 -9.883 1.00 94.31 126 ALA A O 1
ATOM 967 N N . ASN A 1 127 ? 11.782 1.975 -8.630 1.00 95.75 127 ASN A N 1
ATOM 968 C CA . ASN A 1 127 ? 11.087 0.691 -8.533 1.00 95.75 127 ASN A CA 1
ATOM 969 C C . ASN A 1 127 ? 9.713 0.656 -9.205 1.00 95.75 127 ASN A C 1
ATOM 971 O O . ASN A 1 127 ? 9.290 -0.419 -9.623 1.00 95.75 127 ASN A O 1
ATOM 975 N N . ILE A 1 128 ? 9.001 1.782 -9.292 1.00 94.44 128 ILE A N 1
ATOM 976 C CA . ILE A 1 128 ? 7.673 1.815 -9.905 1.00 94.44 128 ILE A CA 1
ATOM 977 C C . ILE A 1 128 ? 7.820 1.972 -11.422 1.00 94.44 128 ILE A C 1
ATOM 979 O O . ILE A 1 128 ? 8.396 2.969 -11.868 1.00 94.44 128 ILE A O 1
ATOM 983 N N . PRO A 1 129 ? 7.281 1.038 -12.227 1.00 92.44 129 PRO A N 1
ATOM 984 C CA . PRO A 1 129 ? 7.351 1.152 -13.673 1.00 92.44 129 PRO A CA 1
ATOM 985 C C . PRO A 1 129 ? 6.613 2.387 -14.193 1.00 92.44 129 PRO A C 1
ATOM 987 O O . PRO A 1 129 ? 5.521 2.728 -13.732 1.00 92.44 129 PRO A O 1
ATOM 990 N N . PHE A 1 130 ? 7.189 3.042 -15.200 1.00 89.94 130 PHE A N 1
ATOM 991 C CA . PHE A 1 130 ? 6.539 4.157 -15.879 1.00 89.94 130 PHE A CA 1
ATOM 992 C C . PHE A 1 130 ? 5.403 3.674 -16.796 1.00 89.94 130 PHE A C 1
ATOM 994 O O . PHE A 1 130 ? 5.513 2.601 -17.392 1.00 89.94 130 PHE A O 1
ATOM 1001 N N . PRO A 1 131 ? 4.354 4.492 -17.013 1.00 87.50 131 PRO A N 1
ATOM 1002 C CA . PRO A 1 131 ? 3.279 4.169 -17.959 1.00 87.50 131 PRO A CA 1
ATOM 1003 C C . PRO A 1 131 ? 3.759 3.940 -19.401 1.00 87.50 131 PRO A C 1
ATOM 1005 O O . PRO A 1 131 ? 3.069 3.307 -20.190 1.00 87.50 131 PRO A O 1
ATOM 1008 N N . THR A 1 132 ? 4.932 4.471 -19.753 1.00 90.50 132 THR A N 1
ATOM 1009 C CA . THR A 1 132 ? 5.555 4.361 -21.081 1.00 90.50 132 THR A CA 1
ATOM 1010 C C . THR A 1 132 ? 6.596 3.239 -21.174 1.00 90.50 132 THR A C 1
ATOM 1012 O O . THR A 1 132 ? 7.253 3.101 -22.207 1.00 90.50 132 THR A O 1
ATOM 1015 N N . SER A 1 133 ? 6.775 2.439 -20.116 1.00 93.12 133 SER A N 1
ATOM 1016 C CA . SER A 1 133 ? 7.691 1.296 -20.114 1.00 93.12 133 SER A CA 1
ATOM 1017 C C . SER A 1 133 ? 7.280 0.249 -21.152 1.00 93.12 133 SER A C 1
ATOM 1019 O O . SER A 1 133 ? 6.122 -0.154 -21.229 1.00 93.12 133 SER A O 1
ATOM 1021 N N . ASN A 1 134 ? 8.248 -0.244 -21.928 1.00 96.19 134 ASN A N 1
ATOM 1022 C CA . ASN A 1 134 ? 8.022 -1.370 -22.834 1.00 96.19 134 ASN A CA 1
ATOM 1023 C C . ASN A 1 134 ? 7.971 -2.709 -22.069 1.00 96.19 134 ASN A C 1
ATOM 1025 O O . ASN A 1 134 ? 8.360 -2.798 -20.902 1.00 96.19 134 ASN A O 1
ATOM 1029 N N . PHE A 1 135 ? 7.539 -3.774 -22.751 1.00 96.12 135 PHE A N 1
ATOM 1030 C CA . PHE A 1 135 ? 7.396 -5.104 -22.152 1.00 96.12 135 PHE A CA 1
ATOM 1031 C C . PHE A 1 135 ? 8.693 -5.647 -21.531 1.00 96.12 135 PHE A C 1
ATOM 1033 O O . PHE A 1 135 ? 8.652 -6.239 -20.456 1.00 96.12 135 PHE A O 1
ATOM 1040 N N . ALA A 1 136 ? 9.849 -5.436 -22.169 1.00 97.38 136 ALA A N 1
ATOM 1041 C CA . ALA A 1 136 ? 11.127 -5.926 -21.654 1.00 97.38 136 ALA A CA 1
ATOM 1042 C C . ALA A 1 136 ? 11.500 -5.256 -20.320 1.00 97.38 136 ALA A C 1
ATOM 1044 O O . ALA A 1 136 ? 11.958 -5.933 -19.398 1.00 97.38 136 ALA A O 1
ATOM 1045 N N . THR A 1 137 ? 11.251 -3.949 -20.193 1.00 96.25 137 THR A N 1
ATOM 1046 C CA . THR A 1 137 ? 11.417 -3.207 -18.936 1.00 96.25 137 THR A CA 1
ATOM 1047 C C . THR A 1 137 ? 10.446 -3.708 -17.869 1.00 96.25 137 THR A C 1
ATOM 1049 O O . THR A 1 137 ? 10.886 -4.053 -16.776 1.00 96.25 137 THR A O 1
ATOM 1052 N N . LEU A 1 138 ? 9.152 -3.826 -18.198 1.00 96.31 138 LEU A N 1
ATOM 1053 C CA . LEU A 1 138 ? 8.130 -4.313 -17.263 1.00 96.31 138 LEU A CA 1
ATOM 1054 C C . LEU A 1 138 ? 8.459 -5.712 -16.736 1.00 96.31 138 LEU A C 1
ATOM 1056 O O . LEU A 1 138 ? 8.424 -5.941 -15.530 1.00 96.31 138 LEU A O 1
ATOM 1060 N N . LYS A 1 139 ? 8.849 -6.629 -17.627 1.00 97.31 139 LYS A N 1
ATOM 1061 C CA . LYS A 1 139 ? 9.283 -7.978 -17.256 1.00 97.31 139 LYS A CA 1
ATOM 10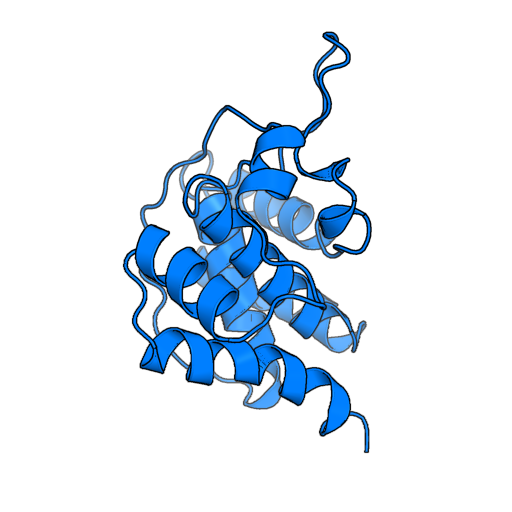62 C C . LYS A 1 139 ? 10.439 -7.928 -16.254 1.00 97.31 139 LYS A C 1
ATOM 1064 O O . LYS A 1 139 ? 10.359 -8.564 -15.209 1.00 97.31 139 LYS A O 1
ATOM 1069 N N . LYS A 1 140 ? 11.479 -7.136 -16.537 1.00 96.81 140 LYS A N 1
ATOM 1070 C CA . LYS A 1 140 ? 12.647 -7.001 -15.654 1.00 96.81 140 LYS A CA 1
ATOM 1071 C C . LYS A 1 140 ? 12.276 -6.421 -14.286 1.00 96.81 140 LYS A C 1
ATOM 1073 O O . LYS A 1 140 ? 12.828 -6.849 -13.276 1.00 96.81 140 LYS A O 1
ATOM 1078 N N . ASP A 1 141 ? 11.379 -5.441 -14.237 1.00 95.44 141 ASP A N 1
ATOM 1079 C CA . ASP A 1 141 ? 10.967 -4.823 -12.974 1.00 95.44 141 ASP A CA 1
ATOM 1080 C C . ASP A 1 141 ? 10.135 -5.776 -12.108 1.00 95.44 141 ASP A C 1
ATOM 1082 O O . ASP A 1 141 ? 10.355 -5.835 -10.900 1.00 95.44 141 ASP A O 1
ATOM 1086 N N . PHE A 1 142 ? 9.263 -6.587 -12.713 1.00 96.69 142 PHE A N 1
ATOM 1087 C CA . PHE A 1 142 ? 8.519 -7.634 -12.006 1.00 96.69 142 PHE A CA 1
ATOM 1088 C C . PHE A 1 142 ? 9.439 -8.769 -11.531 1.00 96.69 142 PHE A C 1
ATOM 1090 O O . PHE A 1 142 ? 9.341 -9.194 -10.380 1.00 96.69 142 PHE A O 1
ATOM 1097 N N . GLU A 1 143 ? 10.413 -9.186 -12.346 1.00 96.81 143 GLU A N 1
ATOM 1098 C CA . GLU A 1 143 ? 11.407 -10.198 -11.955 1.00 96.81 143 GLU A CA 1
ATOM 1099 C C . GLU A 1 143 ? 12.230 -9.760 -10.730 1.00 96.81 143 GLU A C 1
ATOM 1101 O O . GLU A 1 143 ? 12.480 -10.570 -9.838 1.00 96.81 143 GLU A O 1
ATOM 1106 N N . LYS A 1 144 ? 12.578 -8.467 -10.604 1.00 95.81 144 LYS A N 1
ATOM 1107 C CA . LYS A 1 144 ? 13.230 -7.924 -9.388 1.00 95.81 144 LYS A CA 1
ATOM 1108 C C . LYS A 1 144 ? 12.376 -8.078 -8.126 1.00 95.81 144 LYS A C 1
ATOM 1110 O O . LYS A 1 144 ? 12.911 -8.014 -7.021 1.00 95.81 144 LYS A O 1
ATOM 1115 N N . LYS A 1 145 ? 11.060 -8.241 -8.275 1.00 95.69 145 LYS A N 1
ATOM 1116 C CA . LYS A 1 145 ? 10.100 -8.470 -7.185 1.00 95.69 145 LYS A CA 1
ATOM 1117 C C . LYS A 1 145 ? 9.742 -9.947 -7.028 1.00 95.69 145 LYS A C 1
ATOM 1119 O O . LYS A 1 145 ? 8.823 -10.269 -6.288 1.00 95.69 145 LYS A O 1
ATOM 1124 N N . SER A 1 146 ? 10.491 -10.842 -7.680 1.00 96.56 146 SER A N 1
ATOM 1125 C CA . SER A 1 146 ? 10.204 -12.282 -7.729 1.00 96.56 146 SER A CA 1
ATOM 1126 C C . SER A 1 146 ? 8.819 -12.598 -8.307 1.00 96.56 146 SER A C 1
ATOM 1128 O O . SER A 1 146 ? 8.218 -13.610 -7.956 1.00 96.56 146 SER A O 1
ATOM 1130 N N . LEU A 1 147 ? 8.318 -11.730 -9.191 1.00 96.56 147 LEU A N 1
ATOM 1131 C CA . LEU A 1 147 ? 7.063 -11.906 -9.913 1.00 96.56 147 LEU A CA 1
ATOM 1132 C C . LEU A 1 147 ? 7.345 -12.378 -11.340 1.00 96.56 147 LEU A C 1
ATOM 1134 O O . LEU A 1 147 ? 8.283 -11.931 -12.003 1.00 96.56 147 LEU A O 1
ATOM 1138 N N . THR A 1 148 ? 6.520 -13.299 -11.813 1.00 97.69 148 THR A N 1
ATOM 1139 C CA . THR A 1 148 ? 6.625 -13.917 -13.133 1.00 97.69 148 THR A CA 1
ATOM 1140 C C . THR A 1 148 ? 5.984 -13.051 -14.223 1.00 97.69 148 THR A C 1
ATOM 1142 O O . THR A 1 148 ? 5.258 -12.092 -13.961 1.00 97.69 148 THR A O 1
ATOM 1145 N N . VAL A 1 149 ? 6.187 -13.428 -15.491 1.00 96.81 149 VAL A N 1
ATOM 1146 C CA . VAL A 1 149 ? 5.447 -12.823 -16.616 1.00 96.81 149 VAL A CA 1
ATOM 1147 C C . VAL A 1 149 ? 3.937 -13.048 -16.477 1.00 96.81 149 VAL A C 1
ATOM 1149 O O . VAL A 1 149 ? 3.158 -12.185 -16.874 1.00 96.81 149 VAL A O 1
ATOM 1152 N N . HIS A 1 150 ? 3.515 -14.174 -15.896 1.00 96.50 150 HIS A N 1
ATOM 1153 C CA . HIS A 1 150 ? 2.103 -14.414 -15.608 1.00 96.50 150 HIS A CA 1
ATOM 1154 C C . HIS A 1 150 ? 1.563 -13.374 -14.617 1.00 96.50 150 HIS A C 1
ATOM 1156 O O . HIS A 1 150 ? 0.526 -12.770 -14.884 1.00 96.50 150 HIS A O 1
ATOM 1162 N N . ASP A 1 151 ? 2.310 -13.083 -13.549 1.00 95.81 151 ASP A N 1
ATOM 1163 C CA . ASP A 1 151 ? 1.943 -12.054 -12.570 1.00 95.81 151 ASP A CA 1
ATOM 1164 C C . ASP A 1 151 ? 1.889 -10.661 -13.203 1.00 95.81 151 ASP A C 1
ATOM 1166 O O . ASP A 1 151 ? 0.963 -9.903 -12.930 1.00 95.81 151 ASP A O 1
ATOM 1170 N N . LEU A 1 152 ? 2.826 -10.334 -14.102 1.00 94.88 152 LEU A N 1
ATOM 1171 C CA . LEU A 1 152 ? 2.775 -9.093 -14.881 1.00 94.88 152 LEU A CA 1
ATOM 1172 C C . LEU A 1 152 ? 1.466 -8.976 -15.671 1.00 94.88 152 LEU A C 1
ATOM 1174 O O . LEU A 1 152 ? 0.814 -7.934 -15.619 1.00 94.88 152 LEU A O 1
ATOM 1178 N N . VAL A 1 153 ? 1.064 -10.029 -16.385 1.00 93.44 153 VAL A N 1
ATOM 1179 C CA . VAL A 1 153 ? -0.177 -10.027 -17.176 1.00 93.44 153 VAL A CA 1
ATOM 1180 C C . VAL A 1 153 ? -1.404 -9.891 -16.272 1.00 93.44 153 VAL A C 1
ATOM 1182 O O . VAL A 1 153 ? -2.253 -9.038 -16.526 1.00 93.44 153 VAL A O 1
ATOM 1185 N N . VAL A 1 154 ? -1.485 -10.678 -15.195 1.00 92.19 154 VAL A N 1
ATOM 1186 C CA . VAL A 1 154 ? -2.630 -10.669 -14.269 1.00 92.19 154 VAL A CA 1
ATOM 1187 C C . VAL A 1 154 ? -2.749 -9.329 -13.538 1.00 92.19 154 VAL A C 1
ATOM 1189 O O . VAL A 1 154 ? -3.829 -8.739 -13.513 1.00 92.19 154 VAL A O 1
ATOM 1192 N N . LEU A 1 155 ? -1.649 -8.801 -12.993 1.00 91.12 155 LEU A N 1
ATOM 1193 C CA . LEU A 1 155 ? -1.646 -7.531 -12.257 1.00 91.12 155 LEU A CA 1
ATOM 1194 C C . LEU A 1 155 ? -1.843 -6.320 -13.176 1.00 91.12 155 LEU A C 1
ATOM 1196 O O . LEU A 1 155 ? -2.389 -5.309 -12.738 1.00 91.12 155 LEU A O 1
ATOM 1200 N N . SER A 1 156 ? -1.505 -6.431 -14.464 1.00 89.25 156 SER A N 1
ATOM 1201 C CA . SER A 1 156 ? -1.874 -5.412 -15.458 1.00 89.25 156 SER A CA 1
ATOM 1202 C C . SER A 1 156 ? -3.392 -5.332 -15.676 1.00 89.25 156 SER A C 1
ATOM 1204 O O . SER A 1 156 ? -3.905 -4.278 -16.050 1.00 89.25 156 SER A O 1
ATOM 1206 N N . GLY A 1 157 ? -4.142 -6.399 -15.375 1.00 82.94 157 GLY A N 1
ATOM 1207 C CA . GLY A 1 157 ? -5.607 -6.401 -15.404 1.00 82.94 157 GLY A CA 1
ATOM 1208 C C . GLY A 1 157 ? -6.254 -5.439 -14.399 1.00 82.94 157 GLY A C 1
ATOM 1209 O O . GLY A 1 157 ? -7.378 -4.991 -14.623 1.00 82.94 157 GLY A O 1
ATOM 1210 N N . ALA A 1 158 ? -5.537 -5.028 -13.345 1.00 74.81 158 ALA A N 1
ATOM 1211 C CA . ALA A 1 158 ? -6.008 -3.998 -12.414 1.00 74.81 158 ALA A CA 1
ATOM 1212 C C . ALA A 1 158 ? -6.262 -2.646 -13.111 1.00 74.81 158 ALA A C 1
ATOM 1214 O O . ALA A 1 158 ? -7.112 -1.874 -12.672 1.00 74.81 158 ALA A O 1
ATOM 1215 N N . PHE A 1 159 ? -5.574 -2.374 -14.227 1.00 62.84 159 PHE A N 1
ATOM 1216 C CA . PHE A 1 159 ? -5.816 -1.182 -15.042 1.00 62.84 159 PHE A CA 1
ATOM 1217 C C . PHE A 1 159 ? -7.088 -1.290 -15.902 1.00 62.84 159 PHE A C 1
ATOM 1219 O O . PHE A 1 159 ? -7.677 -0.262 -16.228 1.00 62.84 159 PHE A O 1
ATOM 1226 N N . LEU A 1 160 ? -7.550 -2.506 -16.230 1.00 52.38 160 LEU A N 1
ATOM 1227 C CA . LEU A 1 160 ? -8.777 -2.739 -17.008 1.00 52.38 160 LEU A CA 1
ATOM 1228 C C . LEU A 1 160 ? -10.050 -2.573 -16.161 1.00 52.38 160 LEU A C 1
ATOM 1230 O O . LEU A 1 160 ? -11.060 -2.088 -16.669 1.00 52.38 160 LEU A O 1
ATOM 1234 N N . GLN A 1 161 ? -9.994 -2.868 -14.853 1.00 48.81 161 GLN A N 1
ATOM 1235 C CA . GLN A 1 161 ? -11.130 -2.670 -13.932 1.00 48.81 161 GLN A CA 1
ATOM 1236 C C . GLN A 1 161 ? -11.643 -1.219 -13.883 1.00 48.81 161 GLN A C 1
ATOM 1238 O O . GLN A 1 161 ? -12.784 -0.989 -13.490 1.00 48.81 161 GLN A O 1
ATOM 1243 N N . ILE A 1 162 ? -10.830 -0.240 -14.293 1.00 46.78 162 ILE A N 1
ATOM 1244 C CA . ILE A 1 162 ? -11.186 1.184 -14.261 1.00 46.78 162 ILE A CA 1
ATOM 1245 C C . ILE A 1 162 ? -12.076 1.580 -15.451 1.00 46.78 162 ILE A C 1
ATOM 1247 O O . ILE A 1 162 ? -12.853 2.524 -15.330 1.00 46.78 162 ILE A O 1
ATOM 1251 N N . HIS A 1 163 ? -11.990 0.883 -16.589 1.00 36.88 163 HIS A N 1
ATOM 1252 C CA . HIS A 1 163 ? -12.669 1.310 -17.818 1.00 36.88 163 HIS A CA 1
ATOM 1253 C C . HIS A 1 163 ? -13.989 0.566 -18.086 1.00 36.88 163 HIS A C 1
ATOM 1255 O O . HIS A 1 163 ? -14.906 1.156 -18.655 1.00 36.88 163 HIS A O 1
ATOM 1261 N N . ASP A 1 164 ? -14.126 -0.681 -17.621 1.00 37.06 164 ASP A N 1
ATOM 1262 C CA . ASP A 1 164 ? -15.275 -1.537 -17.967 1.00 37.06 164 ASP A CA 1
ATOM 1263 C C . ASP A 1 164 ? -16.397 -1.585 -16.911 1.00 37.06 164 ASP A C 1
ATOM 1265 O O . ASP A 1 164 ? -17.430 -2.199 -17.152 1.00 37.06 164 ASP A O 1
ATOM 1269 N N . PHE A 1 165 ? -16.246 -0.904 -15.767 1.00 41.06 165 PHE A N 1
ATOM 1270 C CA . PHE A 1 165 ? -17.292 -0.805 -14.728 1.00 41.06 165 PHE A CA 1
ATOM 1271 C C . PHE A 1 165 ? -17.941 0.588 -14.612 1.00 41.06 165 PHE A C 1
ATOM 1273 O O . PHE A 1 165 ? -18.771 0.805 -13.732 1.00 41.06 165 PHE A O 1
ATOM 1280 N N . ILE A 1 166 ? -17.574 1.539 -15.485 1.00 37.09 166 ILE A N 1
ATOM 1281 C CA . ILE A 1 166 ? -18.197 2.881 -15.582 1.00 37.09 166 ILE A CA 1
ATOM 1282 C C . ILE A 1 166 ? -19.210 2.934 -16.751 1.00 37.09 166 ILE A C 1
ATOM 1284 O O . ILE A 1 166 ? -19.608 4.005 -17.205 1.00 37.09 166 ILE A O 1
ATOM 1288 N N . LYS A 1 167 ? -19.658 1.781 -17.254 1.00 33.34 167 LYS A N 1
ATOM 1289 C CA . LYS A 1 167 ? -20.799 1.685 -18.170 1.00 33.34 167 LYS A CA 1
ATOM 1290 C C . LYS A 1 167 ? -21.873 0.779 -17.601 1.00 33.34 167 LYS A C 1
ATOM 1292 O O . LYS A 1 167 ? -21.500 -0.276 -17.047 1.00 33.34 167 LYS A O 1
#

Foldseek 3Di:
DDLLVLLLVLLLVVCVVDVCVLLLLLVLLVLCCQQPHLACQCLDDDDPPPADFQCNAPVNVPHDCSVSLVVSVVVCCVVPNPDAASSVSSQSSNQSSVCSVVVDRPDDDDGDHHHDDDGHSVSSVVGPDDPPDDPVRLQVSCVVSVHHVVNSVVVVCSVVVVPPVVD

Radius of gyration: 15.92 Å; chains: 1; bounding box: 35×33×43 Å